Protein AF-A0A7V8NLE7-F1 (afdb_monomer)

Nearest PDB structures (foldseek):
  4ilo-assembly1_A  TM=3.549E-01  e=3.723E+00  Chlamydia trachomatis L2/434/Bu

Structure (mmCIF, N/CA/C/O backbone):
data_AF-A0A7V8NLE7-F1
#
_entry.id   AF-A0A7V8NLE7-F1
#
loop_
_atom_site.group_PDB
_atom_site.id
_atom_site.type_symbol
_atom_site.label_atom_id
_atom_site.label_alt_id
_atom_site.label_comp_id
_atom_site.label_asym_id
_atom_site.label_entity_id
_atom_site.label_seq_id
_atom_site.pdbx_PDB_ins_code
_atom_site.Cartn_x
_atom_site.Cartn_y
_atom_site.Cartn_z
_atom_site.occupancy
_atom_site.B_iso_or_equiv
_atom_site.auth_seq_id
_atom_site.auth_comp_id
_atom_site.auth_asym_id
_atom_site.auth_atom_id
_atom_site.pdbx_PDB_model_num
ATOM 1 N N . MET A 1 1 ? -72.347 -56.004 33.665 1.00 39.19 1 MET A N 1
ATOM 2 C CA . MET A 1 1 ? -72.890 -56.820 34.772 1.00 39.19 1 MET A CA 1
ATOM 3 C C . MET A 1 1 ? -72.342 -56.256 36.072 1.00 39.19 1 MET A C 1
ATOM 5 O O . MET A 1 1 ? -71.143 -56.048 36.095 1.00 39.19 1 MET A O 1
ATOM 9 N N . ARG A 1 2 ? -73.237 -55.997 37.047 1.00 36.88 2 ARG A N 1
ATOM 10 C CA . ARG A 1 2 ? -73.117 -56.188 38.519 1.00 36.88 2 ARG A CA 1
ATOM 11 C C . ARG A 1 2 ? -71.800 -55.757 39.186 1.00 36.88 2 ARG A C 1
ATOM 13 O O . ARG A 1 2 ? -70.746 -56.172 38.754 1.00 36.88 2 ARG A O 1
ATOM 20 N N . ASN A 1 3 ? -71.743 -55.093 40.330 1.00 31.80 3 ASN A N 1
ATOM 21 C CA . ASN A 1 3 ? -72.663 -54.569 41.347 1.00 31.80 3 ASN A CA 1
ATOM 22 C C . ASN A 1 3 ? -71.687 -53.856 42.320 1.00 31.80 3 ASN A C 1
ATOM 24 O O . ASN A 1 3 ? -70.587 -54.354 42.524 1.00 31.80 3 ASN A O 1
ATOM 28 N N . LYS A 1 4 ? -71.937 -52.623 42.767 1.00 36.84 4 LYS A N 1
ATOM 29 C CA . LYS A 1 4 ? -72.587 -52.309 44.055 1.00 36.84 4 LYS A CA 1
ATOM 30 C C . LYS A 1 4 ? -71.961 -52.990 45.277 1.00 36.84 4 LYS A C 1
ATOM 32 O O . LYS A 1 4 ? -72.188 -54.173 45.470 1.00 36.84 4 LYS A O 1
ATOM 37 N N . GLU A 1 5 ? -71.374 -52.161 46.134 1.00 38.88 5 GLU A N 1
ATOM 38 C CA . GLU A 1 5 ? -71.427 -52.159 47.607 1.00 38.88 5 GLU A CA 1
ATOM 39 C C . GLU A 1 5 ? -70.785 -50.826 48.038 1.00 38.88 5 GLU A C 1
ATOM 41 O O . GLU A 1 5 ? -69.767 -50.451 47.469 1.00 38.88 5 GLU A O 1
ATOM 46 N N . ALA A 1 6 ? -71.264 -49.995 48.957 1.00 39.31 6 ALA A N 1
ATOM 47 C CA . ALA A 1 6 ? -72.528 -49.743 49.647 1.00 39.31 6 ALA A CA 1
ATOM 48 C C . ALA A 1 6 ? -72.355 -48.284 50.184 1.00 39.31 6 ALA A C 1
ATOM 50 O O . ALA A 1 6 ? -71.239 -47.908 50.525 1.00 39.31 6 ALA A O 1
ATOM 51 N N . LYS A 1 7 ? -73.302 -47.340 50.017 1.00 35.34 7 LYS A N 1
ATOM 52 C CA . LYS A 1 7 ? -74.436 -47.051 50.934 1.00 35.34 7 LYS A CA 1
ATOM 53 C C . LYS A 1 7 ? -73.916 -46.663 52.346 1.00 35.34 7 LYS A C 1
ATOM 55 O O . LYS A 1 7 ? -73.145 -47.426 52.897 1.00 35.34 7 LYS A O 1
ATOM 60 N N . GLU A 1 8 ? -74.217 -45.529 52.992 1.00 34.84 8 GLU A N 1
ATOM 61 C CA . GLU A 1 8 ? -75.460 -44.754 53.235 1.00 34.84 8 GLU A CA 1
ATOM 62 C C . GLU A 1 8 ? -75.053 -43.298 53.641 1.00 34.84 8 GLU A C 1
ATOM 64 O O . GLU A 1 8 ? -73.990 -43.129 54.226 1.00 34.84 8 GLU A O 1
ATOM 69 N N . VAL A 1 9 ? -75.664 -42.184 53.185 1.00 32.75 9 VAL A N 1
ATOM 70 C CA . VAL A 1 9 ? -76.970 -41.559 53.568 1.00 32.75 9 VAL A CA 1
ATOM 71 C C . VAL A 1 9 ? -77.042 -41.346 55.097 1.00 32.75 9 VAL A C 1
ATOM 73 O O . VAL A 1 9 ? -76.891 -42.318 55.817 1.00 32.75 9 VAL A O 1
ATOM 76 N N . ASN A 1 10 ? -77.206 -40.167 55.715 1.00 30.61 10 ASN A N 1
ATOM 77 C CA . ASN A 1 10 ? -78.194 -39.074 55.590 1.00 30.61 10 ASN A CA 1
ATOM 78 C C . ASN A 1 10 ? -77.729 -37.917 56.534 1.00 30.61 10 ASN A C 1
ATOM 80 O O . ASN A 1 10 ? -77.108 -38.223 57.549 1.00 30.61 10 ASN A O 1
ATOM 84 N N . VAL A 1 11 ? -77.854 -36.616 56.213 1.00 32.75 11 VAL A N 1
ATOM 85 C CA . VAL A 1 11 ? -78.931 -35.663 56.639 1.00 32.75 11 VAL A CA 1
ATOM 86 C C . VAL A 1 11 ? -79.278 -35.799 58.140 1.00 32.75 11 VAL A C 1
ATOM 88 O O . VAL A 1 11 ? -79.658 -36.878 58.570 1.00 32.75 11 VAL A O 1
ATOM 91 N N . ASP A 1 12 ? -79.144 -34.798 59.017 1.00 33.22 12 ASP A N 1
ATOM 92 C CA . ASP A 1 12 ? -79.848 -33.512 59.000 1.00 33.22 12 ASP A CA 1
ATOM 93 C C . ASP A 1 12 ? -79.345 -32.578 60.133 1.00 33.22 12 ASP A C 1
ATOM 95 O O . ASP A 1 12 ? -78.920 -33.046 61.186 1.00 33.22 12 ASP A O 1
ATOM 99 N N . SER A 1 13 ? -79.511 -31.269 59.922 1.00 31.08 13 SER A N 1
ATOM 100 C CA . SER A 1 13 ? -79.903 -30.241 60.904 1.00 31.08 13 SER A CA 1
ATOM 101 C C . SER A 1 13 ? -79.108 -29.966 62.206 1.00 31.08 13 SER A C 1
ATOM 103 O O . SER A 1 13 ? -79.255 -30.636 63.222 1.00 31.08 13 SER A O 1
ATOM 105 N N . ASN A 1 14 ? -78.533 -28.751 62.218 1.00 30.25 14 ASN A N 1
ATOM 106 C CA . ASN A 1 14 ? -78.823 -27.680 63.192 1.00 30.25 14 ASN A CA 1
ATOM 107 C C . ASN A 1 14 ? -78.081 -27.666 64.550 1.00 30.25 14 ASN A C 1
ATOM 109 O O . ASN A 1 14 ? -78.457 -28.372 65.483 1.00 30.25 14 ASN A O 1
ATOM 113 N N . LYS A 1 15 ? -77.147 -26.713 64.712 1.00 32.31 15 LYS A N 1
ATOM 114 C CA . LYS A 1 15 ? -77.254 -25.667 65.751 1.00 32.31 15 LYS A CA 1
ATOM 115 C C . LYS A 1 15 ? -76.162 -24.604 65.632 1.00 32.31 15 LYS A C 1
ATOM 117 O O . LYS A 1 15 ? -74.978 -24.900 65.767 1.00 32.31 15 LYS A O 1
ATOM 122 N N . ASP A 1 16 ? -76.612 -23.365 65.473 1.00 41.19 16 ASP A N 1
ATOM 123 C CA . ASP A 1 16 ? -75.941 -22.150 65.922 1.00 41.19 16 ASP A CA 1
ATOM 124 C C . ASP A 1 16 ? -75.217 -22.336 67.263 1.00 41.19 16 ASP A C 1
ATOM 126 O O . ASP A 1 16 ? -75.845 -22.647 68.279 1.00 41.19 16 ASP A O 1
ATOM 130 N N . VAL A 1 17 ? -73.918 -22.032 67.278 1.00 34.28 17 VAL A N 1
ATOM 131 C CA . VAL A 1 17 ? -73.283 -21.359 68.415 1.00 34.28 17 VAL A CA 1
ATOM 132 C C . VAL A 1 17 ? -72.392 -20.262 67.853 1.00 34.28 17 VAL A C 1
ATOM 134 O O . VAL A 1 17 ? -71.268 -20.485 67.407 1.00 34.28 17 VAL A O 1
ATOM 137 N N . ASN A 1 18 ? -72.956 -19.065 67.887 1.00 38.19 18 ASN A N 1
ATOM 138 C CA . ASN A 1 18 ? -72.277 -17.794 67.775 1.00 38.19 18 ASN A CA 1
ATOM 139 C C . ASN A 1 18 ? -71.085 -17.751 68.754 1.00 38.19 18 ASN A C 1
ATOM 141 O O . ASN A 1 18 ? -71.263 -17.927 69.962 1.00 38.19 18 ASN A O 1
ATOM 145 N N . LYS A 1 19 ? -69.875 -17.518 68.244 1.00 34.34 19 LYS A N 1
ATOM 146 C CA . LYS A 1 19 ? -68.755 -17.023 69.045 1.00 34.34 19 LYS A CA 1
ATOM 147 C C . LYS A 1 19 ? -68.056 -15.951 68.228 1.00 34.34 19 LYS A C 1
ATOM 149 O O . LYS A 1 19 ? -67.163 -16.237 67.436 1.00 34.34 19 LYS A O 1
ATOM 154 N N . GLU A 1 20 ? -68.543 -14.728 68.408 1.00 40.59 20 GLU A N 1
ATOM 155 C CA . GLU A 1 20 ? -67.806 -13.504 68.129 1.00 40.59 20 GLU A CA 1
ATOM 156 C C . GLU A 1 20 ? -66.367 -13.684 68.629 1.00 40.59 20 GLU A C 1
ATOM 158 O O . GLU A 1 20 ? -66.121 -13.879 69.821 1.00 40.59 20 GLU A O 1
ATOM 163 N N . VAL A 1 21 ? -65.421 -13.674 67.693 1.00 36.16 21 VAL A N 1
ATOM 164 C CA . VAL A 1 21 ? -64.024 -13.366 67.981 1.00 36.16 21 VAL A CA 1
ATOM 165 C C . VAL A 1 21 ? -63.777 -12.016 67.334 1.00 36.16 21 VAL A C 1
ATOM 167 O O . VAL A 1 21 ? -63.226 -11.900 66.244 1.00 36.16 21 VAL A O 1
ATOM 170 N N . ASP A 1 22 ? -64.293 -10.997 68.013 1.00 42.03 22 ASP A N 1
ATOM 171 C CA . ASP A 1 22 ? -63.617 -9.716 68.074 1.00 42.03 22 ASP A CA 1
ATOM 172 C C . ASP A 1 22 ? -62.326 -9.942 68.871 1.00 42.03 22 ASP A C 1
ATOM 174 O O . ASP A 1 22 ? -62.356 -10.274 70.057 1.00 42.03 22 ASP A O 1
ATOM 178 N N . SER A 1 23 ? -61.186 -9.859 68.194 1.00 32.34 23 SER A N 1
ATOM 179 C CA . SER A 1 23 ? -59.902 -9.667 68.859 1.00 32.34 23 SER A CA 1
ATOM 180 C C . SER A 1 23 ? -58.912 -9.053 67.881 1.00 32.34 23 SER A C 1
ATOM 182 O O . SER A 1 23 ? -58.168 -9.753 67.195 1.00 32.34 23 SER A O 1
ATOM 184 N N . SER A 1 24 ? -58.942 -7.722 67.879 1.00 34.00 24 SER A N 1
ATOM 185 C CA . SER A 1 24 ? -57.796 -6.824 67.753 1.00 34.00 24 SER A CA 1
ATOM 186 C C . SER A 1 24 ? -56.914 -6.995 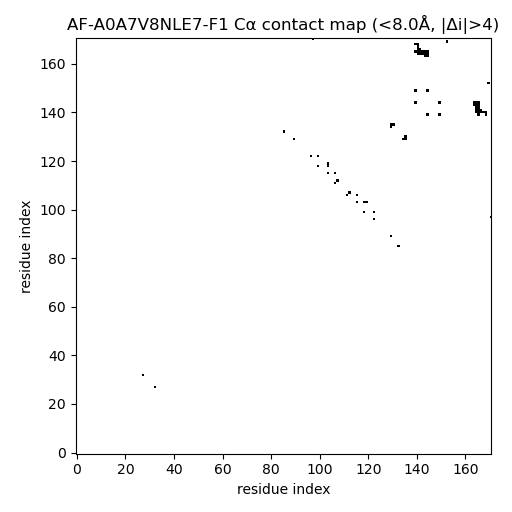66.519 1.00 34.00 24 SER A C 1
ATOM 188 O O . SER A 1 24 ? -56.072 -7.892 66.439 1.00 34.00 24 SER A O 1
ATOM 190 N N . GLU A 1 25 ? -57.005 -6.003 65.636 1.00 38.31 25 GLU A N 1
ATOM 191 C CA . GLU A 1 25 ? -55.846 -5.477 64.920 1.00 38.31 25 GLU A CA 1
ATOM 192 C C . GLU A 1 25 ? -54.646 -5.425 65.876 1.00 38.31 25 GLU A C 1
ATOM 194 O O . GLU A 1 25 ? -54.598 -4.637 66.821 1.00 38.31 25 GLU A O 1
ATOM 199 N N . PHE A 1 26 ? -53.694 -6.334 65.665 1.00 36.41 26 PHE A N 1
ATOM 200 C CA . PHE A 1 26 ? -52.404 -6.301 66.332 1.00 36.41 26 PHE A CA 1
ATOM 201 C C . PHE A 1 26 ? -51.655 -5.105 65.743 1.00 36.41 26 PHE A C 1
ATOM 203 O O . PHE A 1 26 ? -50.993 -5.215 64.711 1.00 36.41 26 PHE A O 1
ATOM 210 N N . GLU A 1 27 ? -51.801 -3.931 66.359 1.00 49.03 27 GLU A N 1
ATOM 211 C CA . GLU A 1 27 ? -50.886 -2.834 66.081 1.00 49.03 27 GLU A CA 1
ATOM 212 C C . GLU A 1 27 ? -49.474 -3.298 66.469 1.00 49.03 27 GLU A C 1
ATOM 214 O O . GLU A 1 27 ? -49.248 -3.684 67.622 1.00 49.03 27 GLU A O 1
ATOM 219 N N . PRO A 1 28 ? -48.506 -3.300 65.536 1.00 49.50 28 PRO A N 1
ATOM 220 C CA . PRO A 1 28 ? -47.160 -3.709 65.879 1.00 49.50 28 PRO A CA 1
ATOM 221 C C . PRO A 1 28 ? -46.590 -2.731 66.910 1.00 49.50 28 PRO A C 1
ATOM 223 O O . PRO A 1 28 ? -46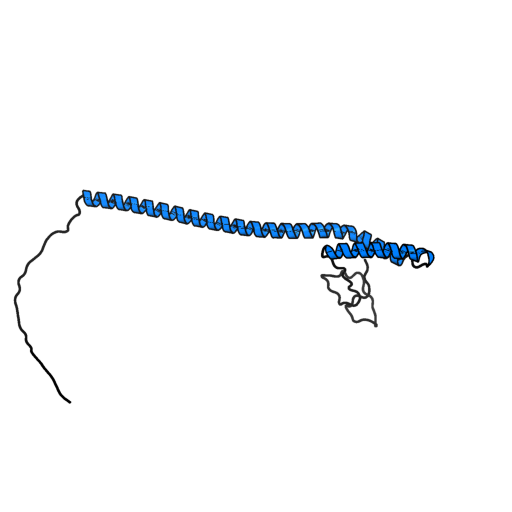.709 -1.512 66.743 1.00 49.50 28 PRO A O 1
ATOM 226 N N . SER A 1 29 ? -45.961 -3.277 67.958 1.00 61.75 29 SER A N 1
ATOM 227 C CA . SER A 1 29 ? -45.216 -2.505 68.961 1.00 61.75 29 SER A CA 1
ATOM 228 C C . SER A 1 29 ? -44.246 -1.536 68.275 1.00 61.75 29 SER A C 1
ATOM 230 O O . SER A 1 29 ? -43.655 -1.863 67.242 1.00 61.75 29 SER A O 1
ATOM 232 N N . ALA A 1 30 ? -44.058 -0.350 68.857 1.00 65.38 30 ALA A N 1
ATOM 233 C CA . ALA A 1 30 ? -43.158 0.681 68.341 1.00 65.38 30 ALA A CA 1
ATOM 234 C C . ALA A 1 30 ? -41.725 0.163 68.090 1.00 65.38 30 ALA A C 1
ATOM 236 O O . ALA A 1 30 ? -41.068 0.620 67.158 1.00 65.38 30 ALA A O 1
ATOM 237 N N . GLU A 1 31 ? -41.269 -0.837 68.851 1.00 59.84 31 GLU A N 1
ATOM 238 C CA . GLU A 1 31 ? -39.978 -1.510 68.647 1.00 59.84 31 GLU A CA 1
ATOM 239 C C . GLU A 1 31 ? -39.961 -2.447 67.429 1.00 59.84 31 GLU A C 1
ATOM 241 O O . GLU A 1 31 ? -38.959 -2.498 66.722 1.00 59.84 31 GLU A O 1
ATOM 246 N N . ALA A 1 32 ? -41.070 -3.122 67.108 1.00 64.00 32 ALA A N 1
ATOM 247 C CA . ALA A 1 32 ? -41.174 -3.947 65.900 1.00 64.00 32 ALA A CA 1
ATOM 248 C C . ALA A 1 32 ? -41.195 -3.079 64.627 1.00 64.00 32 ALA A C 1
ATOM 250 O O . ALA A 1 32 ? -40.490 -3.380 63.666 1.00 64.00 32 ALA A O 1
ATOM 251 N N . LYS A 1 33 ? -41.907 -1.940 64.658 1.00 67.88 33 LYS A N 1
ATOM 252 C CA . LYS A 1 33 ? -41.900 -0.952 63.560 1.00 67.88 33 LYS A CA 1
ATOM 253 C C . LYS A 1 33 ? -40.525 -0.299 63.365 1.00 67.88 33 LYS A C 1
ATOM 255 O O . LYS A 1 33 ? -40.159 0.023 62.237 1.00 67.88 33 LYS A O 1
ATOM 260 N N . ALA A 1 34 ? -39.762 -0.092 64.441 1.00 67.50 34 ALA A N 1
ATOM 261 C CA . ALA A 1 34 ? -38.416 0.478 64.370 1.00 67.50 34 ALA A CA 1
ATOM 262 C C . ALA A 1 34 ? -37.403 -0.491 63.733 1.00 67.50 34 ALA A C 1
ATOM 264 O O . ALA A 1 34 ? -36.627 -0.074 62.875 1.00 67.50 34 ALA A O 1
ATOM 265 N N . ILE A 1 35 ? -37.460 -1.780 64.087 1.00 71.94 35 ILE A N 1
ATOM 266 C CA . ILE A 1 35 ? -36.595 -2.826 63.515 1.00 71.94 35 ILE A CA 1
ATOM 267 C C . ILE A 1 35 ? -36.922 -3.063 62.031 1.00 71.94 35 ILE A C 1
ATOM 269 O O . ILE A 1 35 ? -36.012 -3.167 61.209 1.00 71.94 35 ILE A O 1
ATOM 273 N N . GLU A 1 36 ? -38.204 -3.077 61.652 1.00 70.50 36 GLU A N 1
ATOM 274 C CA . GLU A 1 36 ? -38.617 -3.168 60.242 1.00 70.50 36 GLU A CA 1
ATOM 275 C C . GLU A 1 36 ? -38.159 -1.953 59.420 1.00 70.50 36 GLU A C 1
ATOM 277 O O . GLU A 1 36 ? -37.697 -2.109 58.290 1.00 70.50 36 GLU A O 1
ATOM 282 N N . ALA A 1 37 ? -38.224 -0.743 59.985 1.00 71.31 37 ALA A N 1
ATOM 283 C CA . ALA A 1 37 ? -37.759 0.471 59.315 1.00 71.31 37 ALA A CA 1
ATOM 284 C C . ALA A 1 37 ? -36.230 0.514 59.134 1.00 71.31 37 ALA A C 1
ATOM 286 O O . ALA A 1 37 ? -35.741 1.074 58.150 1.00 71.31 37 ALA A O 1
ATOM 287 N N . GLU A 1 38 ? -35.466 -0.061 60.064 1.00 72.12 38 GLU A N 1
ATOM 288 C CA . GLU A 1 38 ? -34.005 -0.155 59.979 1.00 72.12 38 GLU A CA 1
ATOM 289 C C . GLU A 1 38 ? -33.562 -1.253 58.997 1.00 72.12 38 GLU A C 1
ATOM 291 O O . GLU A 1 38 ? -32.680 -1.010 58.170 1.00 72.12 38 GLU A O 1
ATOM 296 N N . SER A 1 39 ? -34.256 -2.398 58.977 1.00 75.88 39 SER A N 1
ATOM 297 C CA . SER A 1 39 ? -34.085 -3.440 57.950 1.00 75.88 39 SER A CA 1
ATOM 298 C C . SER A 1 39 ? -34.386 -2.903 56.551 1.00 75.88 39 SER A C 1
ATOM 300 O O . SER A 1 39 ? -33.566 -3.050 55.649 1.00 75.88 39 SER A O 1
ATOM 302 N N . ALA A 1 40 ? -35.505 -2.192 56.374 1.00 78.50 40 ALA A N 1
ATOM 303 C CA . ALA A 1 40 ? -35.886 -1.617 55.085 1.00 78.50 40 ALA A CA 1
ATOM 304 C C . ALA A 1 40 ? -34.872 -0.577 54.569 1.00 78.50 40 ALA A C 1
ATOM 306 O O . ALA A 1 40 ? -34.669 -0.453 53.360 1.00 78.50 40 ALA A O 1
ATOM 307 N N . LYS A 1 41 ? -34.207 0.162 55.469 1.00 82.06 41 LYS A N 1
ATOM 308 C CA . LYS A 1 41 ? -33.097 1.057 55.103 1.00 82.06 41 LYS A CA 1
ATOM 309 C C . LYS A 1 41 ? -31.854 0.280 54.668 1.00 82.06 41 LYS A C 1
ATOM 311 O O . LYS A 1 41 ? -31.273 0.636 53.646 1.00 82.06 41 LYS A O 1
ATOM 316 N N . GLY A 1 42 ? -31.480 -0.776 55.392 1.00 83.50 42 GLY A N 1
ATOM 317 C CA . GLY A 1 42 ? -30.365 -1.651 55.014 1.00 83.50 42 GLY A CA 1
ATOM 318 C C . GLY A 1 42 ? -30.587 -2.333 53.660 1.00 83.50 42 GLY A C 1
ATOM 319 O O . GLY A 1 42 ? -29.690 -2.345 52.817 1.00 83.50 42 GLY A O 1
ATOM 320 N N . ASP A 1 43 ? -31.806 -2.810 53.405 1.00 86.06 43 ASP A N 1
ATOM 321 C CA . ASP A 1 43 ? -32.198 -3.409 52.127 1.00 86.06 43 ASP A CA 1
ATOM 322 C C . ASP A 1 43 ? -32.151 -2.387 50.980 1.00 86.06 43 ASP A C 1
ATOM 324 O O . ASP A 1 43 ? -31.674 -2.695 49.885 1.00 86.06 43 ASP A O 1
ATOM 328 N N . ALA A 1 44 ? -32.577 -1.143 51.230 1.00 86.19 44 ALA A N 1
ATOM 329 C CA . ALA A 1 44 ? -32.499 -0.061 50.250 1.00 86.19 44 ALA A CA 1
ATOM 330 C C . ALA A 1 44 ? -31.048 0.344 49.928 1.00 86.19 44 ALA A C 1
ATOM 332 O O . ALA A 1 44 ? -30.718 0.587 48.764 1.00 86.19 44 ALA A O 1
ATOM 333 N N . GLU A 1 45 ? -30.161 0.395 50.927 1.00 87.75 45 GLU A N 1
ATOM 334 C CA . GLU A 1 45 ? -28.732 0.660 50.718 1.00 87.75 45 GLU A CA 1
ATOM 335 C C . GLU A 1 45 ? -28.049 -0.479 49.955 1.00 87.75 45 GLU A C 1
ATOM 337 O O . GLU A 1 45 ? -27.301 -0.223 49.009 1.00 87.75 45 GLU A O 1
ATOM 342 N N . MET A 1 46 ? -28.362 -1.732 50.289 1.00 88.69 46 MET A N 1
ATOM 343 C CA . MET A 1 46 ? -27.884 -2.913 49.566 1.00 88.69 46 MET A CA 1
ATOM 344 C C . MET A 1 46 ? -28.372 -2.936 48.112 1.00 88.69 46 MET A C 1
ATOM 346 O O . MET A 1 46 ? -27.588 -3.208 47.198 1.00 88.69 46 MET A O 1
ATOM 350 N N . ALA A 1 47 ? -29.640 -2.598 47.863 1.00 90.75 47 ALA A N 1
ATOM 351 C CA . ALA A 1 47 ? -30.190 -2.476 46.513 1.00 90.75 47 ALA A CA 1
ATOM 352 C C . ALA A 1 47 ? -29.487 -1.369 45.707 1.00 90.75 47 ALA A C 1
ATOM 354 O O . ALA A 1 47 ? -29.186 -1.541 44.526 1.00 90.75 47 ALA A O 1
ATOM 355 N N . LYS A 1 48 ? -29.157 -0.243 46.349 1.00 92.62 48 LYS A N 1
ATOM 356 C CA . LYS A 1 48 ? -28.422 0.849 45.705 1.00 92.62 48 LYS A CA 1
ATOM 357 C C . LYS A 1 48 ? -26.977 0.458 45.380 1.00 92.62 48 LYS A C 1
ATOM 359 O O . LYS A 1 48 ? -26.541 0.644 44.249 1.00 92.62 48 LYS A O 1
ATOM 364 N N . LEU A 1 49 ? -26.256 -0.145 46.329 1.00 91.81 49 LEU A N 1
ATOM 365 C CA . LEU A 1 49 ? -24.882 -0.615 46.113 1.00 91.81 49 LEU A CA 1
ATOM 366 C C . LEU A 1 49 ? -24.800 -1.685 45.019 1.00 91.81 49 LEU A C 1
ATOM 368 O O . LEU A 1 49 ? -23.858 -1.692 44.227 1.00 91.81 49 LEU A O 1
ATOM 372 N N . THR A 1 50 ? -25.770 -2.600 44.965 1.00 93.00 50 THR A N 1
ATOM 373 C CA . THR A 1 50 ? -25.816 -3.638 43.924 1.00 93.00 50 THR A CA 1
ATOM 374 C C . THR A 1 50 ? -26.088 -3.042 42.545 1.00 93.00 50 THR A C 1
ATOM 376 O O . THR A 1 50 ? -25.389 -3.406 41.598 1.00 93.00 50 THR A O 1
ATOM 379 N N . ALA A 1 51 ? -26.999 -2.069 42.441 1.00 94.31 51 ALA A N 1
ATOM 380 C CA . ALA A 1 51 ? -27.238 -1.326 41.205 1.00 94.31 51 ALA A CA 1
ATOM 381 C C . ALA A 1 51 ? -25.996 -0.539 40.745 1.00 94.31 51 ALA A C 1
ATOM 383 O O . ALA A 1 51 ? -25.633 -0.598 39.569 1.00 94.31 51 ALA A O 1
ATOM 384 N N . ASP A 1 52 ? -25.297 0.136 41.662 1.00 93.19 52 ASP A N 1
ATOM 385 C CA . ASP A 1 52 ? -24.066 0.877 41.357 1.00 93.19 52 ASP A CA 1
ATOM 386 C C . ASP A 1 52 ? -22.944 -0.063 40.881 1.00 93.19 52 ASP A C 1
ATOM 388 O O . ASP A 1 52 ? -22.240 0.231 39.909 1.00 93.19 52 ASP A O 1
ATOM 392 N N . LEU A 1 53 ? -22.798 -1.234 41.514 1.00 94.25 53 LEU A N 1
ATOM 393 C CA . LEU A 1 53 ? -21.848 -2.264 41.084 1.00 94.25 53 LEU A CA 1
ATOM 394 C C . LEU A 1 53 ? -22.183 -2.819 39.701 1.00 94.25 53 LEU A C 1
ATOM 396 O O . LEU A 1 53 ? -21.276 -3.068 38.903 1.00 94.25 53 LEU A O 1
ATOM 400 N N . GLU A 1 54 ? -23.460 -3.044 39.409 1.00 94.62 54 GLU A N 1
ATOM 401 C CA . GLU A 1 54 ? -23.892 -3.546 38.110 1.00 94.62 54 GLU A CA 1
ATOM 402 C C . GLU A 1 54 ? -23.686 -2.499 37.009 1.00 94.62 54 GLU A C 1
ATOM 404 O O . GLU A 1 54 ? -23.116 -2.818 35.963 1.00 94.62 54 GLU A O 1
ATOM 409 N N . ALA A 1 55 ? -24.019 -1.233 37.274 1.00 94.56 55 ALA A N 1
ATOM 410 C CA . ALA A 1 55 ? -23.742 -0.117 36.373 1.00 94.56 55 ALA A CA 1
ATOM 411 C C . ALA A 1 55 ? -22.235 0.033 36.098 1.00 94.56 55 ALA A C 1
ATOM 413 O O . ALA A 1 55 ? -21.815 0.188 34.945 1.00 94.56 55 ALA A O 1
ATOM 414 N N . LEU A 1 56 ? -21.399 -0.080 37.136 1.00 94.94 56 LEU A N 1
ATOM 415 C CA . LEU A 1 56 ? -19.946 -0.022 36.993 1.00 94.94 56 LEU A CA 1
ATOM 416 C C . LEU A 1 56 ? -19.410 -1.209 36.183 1.00 94.94 56 LEU A C 1
ATOM 418 O O . LEU A 1 56 ? -18.590 -1.016 35.286 1.00 94.94 56 LEU A O 1
ATOM 422 N N . ARG A 1 57 ? -19.907 -2.427 36.436 1.00 95.25 57 ARG A N 1
ATOM 423 C CA . ARG A 1 57 ? -19.550 -3.622 35.655 1.00 95.25 57 ARG A CA 1
ATOM 424 C C . ARG A 1 57 ? -19.934 -3.476 34.188 1.00 95.25 57 ARG A C 1
ATOM 426 O O . ARG A 1 57 ? -19.115 -3.774 33.323 1.00 95.25 57 ARG A O 1
ATOM 433 N N . GLN A 1 58 ? -21.136 -2.986 33.894 1.00 95.44 58 GLN A N 1
ATOM 434 C CA . GLN A 1 58 ? -21.571 -2.732 32.519 1.00 95.44 58 GLN A CA 1
ATOM 435 C C . GLN A 1 58 ? -20.697 -1.678 31.828 1.00 95.44 58 GLN A C 1
ATOM 437 O O . GLN A 1 58 ? -20.327 -1.852 30.666 1.00 95.44 58 GLN A O 1
ATOM 442 N N . SER A 1 59 ? -20.325 -0.610 32.539 1.00 95.38 59 SER A N 1
ATOM 443 C CA . SER A 1 59 ? -19.407 0.415 32.031 1.00 95.38 59 SER A CA 1
ATOM 444 C C . SER A 1 59 ? -18.021 -0.162 31.722 1.00 95.38 59 SER A C 1
ATOM 446 O O . SER A 1 59 ? -17.482 0.054 30.635 1.00 95.38 59 SER A O 1
ATOM 448 N N . MET A 1 60 ? -17.474 -0.978 32.628 1.00 95.75 60 MET A N 1
ATOM 449 C CA . MET A 1 60 ? -16.190 -1.655 32.428 1.00 95.75 60 MET A CA 1
ATOM 450 C C . MET A 1 60 ? -16.224 -2.621 31.241 1.00 95.75 60 MET A C 1
ATOM 452 O O . MET A 1 60 ? -15.306 -2.604 30.425 1.00 95.75 60 MET A O 1
ATOM 456 N N . LEU A 1 61 ? -17.286 -3.423 31.105 1.00 95.50 61 LEU A N 1
ATOM 457 C CA . LEU A 1 61 ? -17.460 -4.341 29.975 1.00 95.50 61 LEU A CA 1
ATOM 458 C C . LEU A 1 61 ? -17.531 -3.591 28.642 1.00 95.50 61 LEU A C 1
ATOM 460 O O . LEU A 1 61 ? -16.894 -3.996 27.669 1.00 95.50 61 LEU A O 1
ATOM 464 N N . ARG A 1 62 ? -18.260 -2.471 28.602 1.00 96.00 62 ARG A N 1
ATOM 465 C CA . ARG A 1 62 ? -18.343 -1.617 27.412 1.00 96.00 62 ARG A CA 1
ATOM 466 C C . ARG A 1 62 ? -16.982 -1.022 27.057 1.00 96.00 62 ARG A C 1
ATOM 468 O O . ARG A 1 62 ? -16.539 -1.173 25.927 1.00 96.00 62 ARG A O 1
ATOM 475 N N . SER A 1 63 ? -16.282 -0.450 28.036 1.00 95.50 63 SER A N 1
ATOM 476 C CA . SER A 1 63 ? -14.934 0.105 27.848 1.00 95.50 63 SER A CA 1
ATOM 477 C C . SER A 1 63 ? -13.932 -0.953 27.367 1.00 95.50 63 SER A C 1
ATOM 479 O O . SER A 1 63 ? -13.129 -0.707 26.466 1.00 95.50 63 SER A O 1
ATOM 481 N N . GLN A 1 64 ? -14.015 -2.177 27.898 1.00 96.06 64 GLN A N 1
ATOM 482 C CA . GLN A 1 64 ? -13.184 -3.292 27.451 1.00 96.06 64 GLN A CA 1
ATOM 483 C C . GLN A 1 64 ? -13.478 -3.678 25.994 1.00 96.06 64 GLN A C 1
ATOM 485 O O . GLN A 1 64 ? -12.543 -3.922 25.225 1.00 96.06 64 GLN A O 1
ATOM 490 N N . ALA A 1 65 ? -14.754 -3.709 25.601 1.00 96.31 65 ALA A N 1
ATOM 491 C CA . ALA A 1 65 ? -15.158 -3.968 24.222 1.00 96.31 65 ALA A CA 1
ATOM 492 C C . ALA A 1 65 ? -14.681 -2.856 23.272 1.00 96.31 65 ALA A C 1
ATOM 494 O O . ALA A 1 65 ? -14.120 -3.150 22.214 1.00 96.31 65 ALA A O 1
ATOM 495 N N . ASP A 1 66 ? -14.816 -1.591 23.672 1.00 96.00 66 ASP A N 1
ATOM 496 C CA . ASP A 1 66 ? -14.332 -0.439 22.908 1.00 96.00 66 ASP A CA 1
ATOM 497 C C . ASP A 1 66 ? -12.811 -0.496 22.724 1.00 96.00 66 ASP A C 1
ATOM 499 O O . ASP A 1 66 ? -12.307 -0.274 21.621 1.00 96.00 66 ASP A O 1
ATOM 503 N N . PHE A 1 67 ? -12.069 -0.890 23.762 1.00 96.56 67 PHE A N 1
ATOM 504 C CA . PHE A 1 67 ? -10.621 -1.065 23.677 1.00 96.56 67 PHE A CA 1
ATOM 505 C C . PHE A 1 67 ? -10.215 -2.222 22.755 1.00 96.56 67 PHE A C 1
ATOM 507 O O . PHE A 1 67 ? -9.254 -2.098 21.991 1.00 96.56 67 PHE A O 1
ATOM 514 N N . ALA A 1 68 ? -10.946 -3.340 22.782 1.00 95.88 68 ALA A N 1
ATOM 515 C CA . ALA A 1 68 ? -10.712 -4.457 21.869 1.00 95.88 68 ALA A CA 1
ATOM 516 C C . ALA A 1 68 ? -10.967 -4.052 20.405 1.00 95.88 68 ALA A C 1
ATOM 518 O O . ALA A 1 68 ? -10.143 -4.335 19.531 1.00 95.88 68 ALA A O 1
ATOM 519 N N . ASN A 1 69 ? -12.058 -3.324 20.149 1.00 96.94 69 ASN A N 1
ATOM 520 C CA . ASN A 1 69 ? -12.378 -2.779 18.829 1.00 96.94 69 ASN A CA 1
ATOM 521 C C . ASN A 1 69 ? -11.321 -1.773 18.358 1.00 96.94 69 ASN A C 1
ATOM 523 O O . ASN A 1 69 ? -10.865 -1.844 17.215 1.00 96.94 69 ASN A O 1
ATOM 527 N N . TYR A 1 70 ? -10.887 -0.876 19.245 1.00 96.56 70 TYR A N 1
ATOM 528 C CA . TYR A 1 70 ? -9.828 0.087 18.967 1.00 96.56 70 TYR A CA 1
ATOM 529 C C . TYR A 1 70 ? -8.517 -0.608 18.592 1.00 96.56 70 TYR A C 1
ATOM 531 O O . TYR A 1 70 ? -7.931 -0.282 17.564 1.00 96.56 70 TYR A O 1
ATOM 539 N N . ARG A 1 71 ? -8.084 -1.613 19.364 1.00 96.56 71 ARG A N 1
ATOM 540 C CA . ARG A 1 71 ? -6.857 -2.368 19.071 1.00 96.56 71 ARG A CA 1
ATOM 541 C C . ARG A 1 71 ? -6.912 -3.015 17.689 1.00 96.56 71 ARG A C 1
ATOM 543 O O . ARG A 1 71 ? -5.987 -2.838 16.902 1.00 96.56 71 ARG A O 1
ATOM 550 N N . LYS A 1 72 ? -8.025 -3.683 17.366 1.00 96.25 72 LYS A N 1
ATOM 551 C CA . LYS A 1 72 ? -8.237 -4.302 16.050 1.00 96.25 72 LYS A CA 1
ATOM 552 C C . LYS A 1 72 ? -8.195 -3.269 14.919 1.00 96.25 72 LYS A C 1
ATOM 554 O O . LYS A 1 72 ? -7.640 -3.542 13.856 1.00 96.25 72 LYS A O 1
ATOM 559 N N . ARG A 1 73 ? -8.768 -2.082 15.140 1.00 96.25 73 ARG A N 1
ATOM 560 C CA . ARG A 1 73 ? -8.719 -0.980 14.171 1.00 96.25 73 ARG A CA 1
ATOM 561 C C . ARG A 1 73 ? -7.289 -0.490 13.955 1.00 96.25 73 ARG A C 1
ATOM 563 O O . ARG A 1 73 ? -6.865 -0.397 12.812 1.00 96.25 73 ARG A O 1
ATOM 570 N N . ILE A 1 74 ? -6.542 -0.248 15.029 1.00 96.81 74 ILE A N 1
ATOM 571 C CA . ILE A 1 74 ? -5.157 0.235 14.956 1.00 96.81 74 ILE A CA 1
ATOM 572 C C . ILE A 1 74 ? -4.235 -0.781 14.277 1.00 96.81 74 ILE A C 1
ATOM 574 O O . ILE A 1 74 ? -3.376 -0.400 13.488 1.00 96.81 74 ILE A O 1
ATOM 578 N N . GLU A 1 75 ? -4.411 -2.078 14.531 1.00 95.06 75 GLU A N 1
ATOM 579 C CA . GLU A 1 75 ? -3.649 -3.122 13.834 1.00 95.06 75 GLU A CA 1
ATOM 580 C C . GLU A 1 75 ? -3.911 -3.108 12.323 1.00 95.06 75 GLU A C 1
ATOM 582 O O . GLU A 1 75 ? -2.974 -3.219 11.527 1.00 95.06 75 GLU A O 1
ATOM 587 N N . LYS A 1 76 ? -5.174 -2.917 11.921 1.00 95.38 76 LYS A N 1
ATOM 588 C CA . LYS A 1 76 ? -5.550 -2.782 10.512 1.00 95.38 76 LYS A CA 1
ATOM 589 C C . LYS A 1 76 ? -4.953 -1.517 9.889 1.00 95.38 76 LYS A C 1
ATOM 591 O O . LYS A 1 76 ? -4.308 -1.622 8.850 1.00 95.38 76 LYS A O 1
ATOM 596 N N . GLU A 1 77 ? -5.111 -0.365 10.536 1.00 95.38 77 GLU A N 1
ATOM 597 C CA . GLU A 1 77 ? -4.554 0.915 10.074 1.00 95.38 77 GLU A CA 1
ATOM 598 C C . GLU A 1 77 ? -3.033 0.829 9.919 1.00 95.38 77 GLU A C 1
ATOM 600 O O . GLU A 1 77 ? -2.501 1.169 8.869 1.00 95.38 77 GLU A O 1
ATOM 605 N N . ARG A 1 78 ? -2.326 0.242 10.891 1.00 94.94 78 ARG A N 1
ATOM 606 C CA . ARG A 1 78 ? -0.873 0.041 10.811 1.00 94.94 78 ARG A CA 1
ATOM 607 C C . ARG A 1 78 ? -0.462 -0.835 9.624 1.00 94.94 78 ARG A C 1
ATOM 609 O O . ARG A 1 78 ? 0.568 -0.578 8.999 1.00 94.94 78 ARG A O 1
ATOM 616 N N . SER A 1 79 ? -1.233 -1.879 9.315 1.00 91.88 79 SER A N 1
ATOM 617 C CA . SER A 1 79 ? -0.982 -2.720 8.138 1.00 91.88 79 SER A CA 1
ATOM 618 C C . SER A 1 79 ? -1.205 -1.945 6.837 1.00 91.88 79 SER A C 1
ATOM 620 O O . SER A 1 79 ? -0.388 -2.034 5.920 1.00 91.88 79 SER A O 1
ATOM 622 N N . GLU A 1 80 ? -2.280 -1.164 6.760 1.00 93.50 80 GLU A N 1
ATOM 623 C CA . GLU A 1 80 ? -2.598 -0.327 5.601 1.00 93.50 80 GLU A CA 1
ATOM 624 C C . GLU A 1 80 ? -1.562 0.781 5.389 1.00 93.50 80 GLU A C 1
ATOM 626 O O . GLU A 1 80 ? -1.123 0.997 4.260 1.00 93.50 80 GLU A O 1
ATOM 631 N N . ASP A 1 81 ? -1.104 1.421 6.462 1.00 94.25 81 ASP A N 1
ATOM 632 C CA . ASP A 1 81 ? -0.049 2.431 6.426 1.00 94.25 81 ASP A CA 1
ATOM 633 C C . ASP A 1 81 ? 1.275 1.840 5.950 1.00 94.25 81 ASP A C 1
ATOM 635 O O . ASP A 1 81 ? 1.944 2.433 5.104 1.00 94.25 81 ASP A O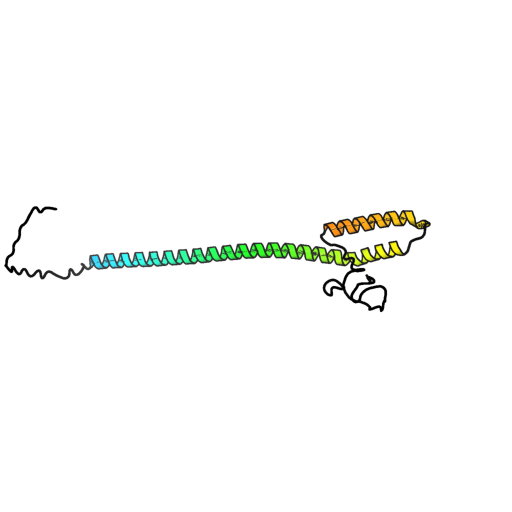 1
ATOM 639 N N . SER A 1 82 ? 1.630 0.639 6.421 1.00 90.94 82 SER A N 1
ATOM 640 C CA . SER A 1 82 ? 2.816 -0.067 5.932 1.00 90.94 82 SER A CA 1
ATOM 641 C C . SER A 1 82 ? 2.718 -0.348 4.433 1.00 90.94 82 SER A C 1
ATOM 643 O O . SER A 1 82 ? 3.678 -0.097 3.710 1.00 90.94 82 SER A O 1
ATOM 645 N N . LYS A 1 83 ? 1.563 -0.823 3.945 1.00 90.06 83 LYS A N 1
ATOM 646 C CA . LYS A 1 83 ? 1.343 -1.063 2.508 1.00 90.06 83 LYS A CA 1
ATOM 647 C C . LYS A 1 83 ? 1.438 0.228 1.701 1.00 90.06 83 LYS A C 1
ATOM 649 O O . LYS A 1 83 ? 2.067 0.248 0.649 1.00 90.06 83 LYS A O 1
ATOM 654 N N . ARG A 1 84 ? 0.856 1.318 2.205 1.00 91.62 84 ARG A N 1
ATOM 655 C CA . ARG A 1 84 ? 0.892 2.633 1.554 1.00 91.62 84 ARG A CA 1
ATOM 656 C C . ARG A 1 84 ? 2.304 3.211 1.514 1.00 91.62 84 ARG A C 1
ATOM 658 O O . ARG A 1 84 ? 2.686 3.812 0.515 1.00 91.62 84 ARG A O 1
ATOM 665 N N . ALA A 1 85 ? 3.085 3.022 2.574 1.00 91.50 85 ALA A N 1
ATOM 666 C CA . ALA A 1 85 ? 4.487 3.417 2.604 1.00 91.50 85 ALA A CA 1
ATOM 667 C C . ALA A 1 85 ? 5.306 2.636 1.566 1.00 91.50 85 ALA A C 1
ATOM 669 O O . ALA A 1 85 ? 6.050 3.245 0.803 1.00 91.50 85 ALA A O 1
ATOM 670 N N . THR A 1 86 ? 5.118 1.315 1.480 1.00 90.06 86 THR A N 1
ATOM 671 C CA . THR A 1 86 ? 5.751 0.484 0.445 1.00 90.06 86 THR A CA 1
ATOM 672 C C . THR A 1 86 ? 5.344 0.928 -0.961 1.00 90.06 86 THR A C 1
ATOM 674 O O . THR A 1 86 ? 6.217 1.085 -1.810 1.00 90.06 86 THR A O 1
ATOM 677 N N . ALA A 1 87 ? 4.057 1.207 -1.195 1.00 89.62 87 ALA A N 1
ATOM 678 C CA . ALA A 1 87 ? 3.565 1.693 -2.483 1.00 89.62 87 ALA A CA 1
ATOM 679 C C . ALA A 1 87 ? 4.260 2.994 -2.913 1.00 89.62 87 ALA A C 1
ATOM 681 O O . ALA A 1 87 ? 4.790 3.053 -4.014 1.00 89.62 87 ALA A O 1
ATOM 682 N N . ARG A 1 88 ? 4.377 3.986 -2.017 1.00 91.19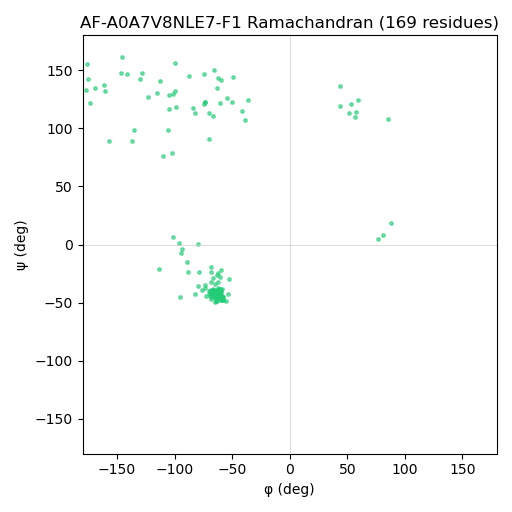 88 ARG A N 1
ATOM 683 C CA . ARG A 1 88 ? 5.080 5.254 -2.304 1.00 91.19 88 ARG A CA 1
ATOM 684 C C . ARG A 1 88 ? 6.544 5.061 -2.694 1.00 91.19 88 ARG A C 1
ATOM 686 O O . ARG A 1 88 ? 7.061 5.784 -3.538 1.00 91.19 88 ARG A O 1
ATOM 693 N N . VAL A 1 89 ? 7.233 4.113 -2.057 1.00 90.38 89 VAL A N 1
ATOM 694 C CA . VAL A 1 89 ? 8.627 3.803 -2.407 1.00 90.38 89 VAL A CA 1
ATOM 695 C C . VAL A 1 89 ? 8.693 3.184 -3.800 1.00 90.38 89 VAL A C 1
ATOM 697 O O . VAL A 1 89 ? 9.529 3.591 -4.599 1.00 90.38 89 VAL A O 1
ATOM 700 N N . ILE A 1 90 ? 7.802 2.237 -4.102 1.00 89.12 90 ILE A N 1
ATOM 701 C CA . ILE A 1 90 ? 7.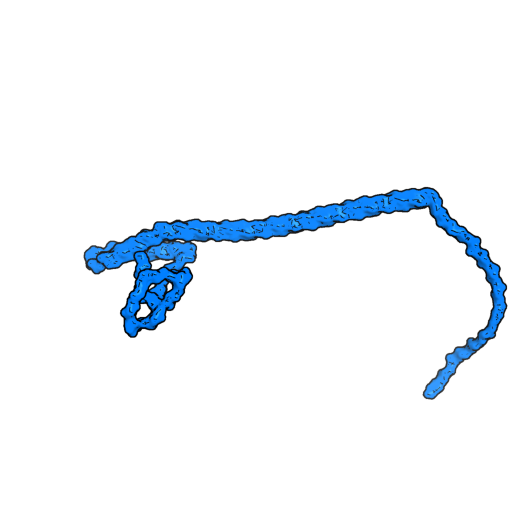750 1.577 -5.410 1.00 89.12 90 ILE A CA 1
ATOM 702 C C . ILE A 1 90 ? 7.378 2.573 -6.512 1.00 89.12 90 ILE A C 1
ATOM 704 O O . ILE A 1 90 ? 8.015 2.551 -7.557 1.00 89.12 90 ILE A O 1
ATOM 708 N N . GLU A 1 91 ? 6.440 3.493 -6.268 1.00 89.50 91 GLU A N 1
ATOM 709 C CA . GLU A 1 91 ? 6.102 4.591 -7.189 1.00 89.50 91 GLU A CA 1
ATOM 710 C C . GLU A 1 91 ? 7.341 5.410 -7.576 1.00 89.50 91 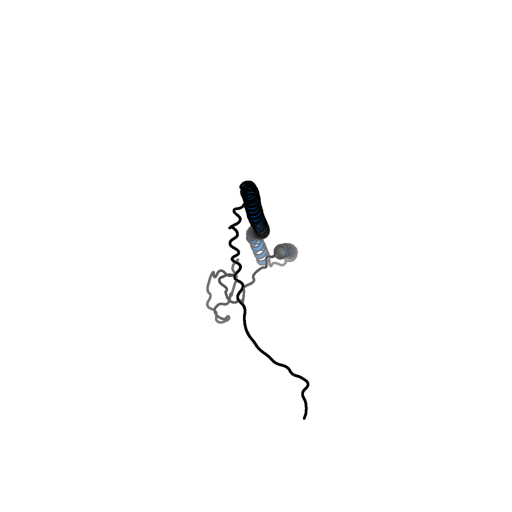GLU A C 1
ATOM 712 O O . GLU A 1 91 ? 7.551 5.700 -8.751 1.00 89.50 91 GLU A O 1
ATOM 717 N N . GLY A 1 92 ? 8.220 5.712 -6.615 1.00 89.25 92 GLY A N 1
ATOM 718 C CA . GLY A 1 92 ? 9.490 6.393 -6.884 1.00 89.25 92 GLY A CA 1
ATOM 719 C C . GLY A 1 92 ? 10.508 5.560 -7.676 1.00 89.25 92 GLY A C 1
ATOM 720 O O . GLY A 1 92 ? 11.433 6.125 -8.256 1.00 89.25 92 GLY A O 1
ATOM 721 N N . LEU A 1 93 ? 10.354 4.233 -7.719 1.00 88.56 93 LEU A N 1
ATOM 722 C CA . LEU A 1 93 ? 11.203 3.326 -8.499 1.00 88.56 93 LEU A CA 1
ATOM 723 C C . LEU A 1 93 ? 10.688 3.101 -9.929 1.00 88.56 93 LEU A C 1
ATOM 725 O O . LEU A 1 93 ? 11.459 2.619 -10.758 1.00 88.56 93 LEU A O 1
ATOM 729 N N . ILE A 1 94 ? 9.435 3.459 -10.238 1.00 87.62 94 ILE A N 1
ATOM 730 C CA . ILE A 1 94 ? 8.851 3.294 -11.582 1.00 87.62 94 ILE A CA 1
ATOM 731 C C . ILE A 1 94 ? 9.702 3.984 -12.664 1.00 87.62 94 ILE A C 1
ATOM 733 O O . ILE A 1 94 ? 10.114 3.290 -13.589 1.00 87.62 94 ILE A O 1
ATOM 737 N N . PRO A 1 95 ? 10.126 5.259 -12.523 1.00 89.00 95 PRO A N 1
ATOM 738 C CA . PRO A 1 95 ? 10.941 5.911 -13.553 1.00 89.00 95 PRO A CA 1
ATOM 739 C C . PRO A 1 95 ? 12.286 5.215 -13.806 1.00 89.00 95 PRO A C 1
ATOM 741 O O . PRO A 1 95 ? 12.851 5.293 -14.895 1.00 89.00 95 PRO A O 1
ATOM 744 N N . ILE A 1 96 ? 12.824 4.532 -12.790 1.00 88.31 96 ILE A N 1
ATOM 745 C CA . ILE A 1 96 ? 14.062 3.761 -12.917 1.00 88.31 96 ILE A CA 1
ATOM 746 C C . ILE A 1 96 ? 13.795 2.493 -13.734 1.00 88.31 96 ILE A C 1
ATOM 748 O O . ILE A 1 96 ? 14.583 2.181 -14.625 1.00 88.31 96 ILE A O 1
ATOM 752 N N . LEU A 1 97 ? 12.692 1.785 -13.462 1.00 87.31 97 LEU A N 1
ATOM 753 C CA . LEU A 1 97 ? 12.254 0.634 -14.260 1.00 87.31 97 LEU A CA 1
ATOM 754 C C . LEU A 1 97 ? 12.037 1.017 -15.725 1.00 87.31 97 LEU A C 1
ATOM 756 O O . LEU A 1 97 ? 12.536 0.319 -16.605 1.00 87.31 97 LEU A O 1
ATOM 760 N N . ASP A 1 98 ? 11.379 2.146 -15.979 1.00 85.69 98 ASP A N 1
ATOM 761 C CA . ASP A 1 98 ? 11.150 2.643 -17.337 1.00 85.69 98 ASP A CA 1
ATOM 762 C C . ASP A 1 98 ? 12.481 2.959 -18.037 1.00 85.69 98 ASP A C 1
ATOM 764 O O . ASP A 1 98 ? 12.690 2.608 -19.199 1.00 85.69 98 ASP A O 1
ATOM 768 N N . GLY A 1 99 ? 13.444 3.532 -17.304 1.00 86.44 99 GLY A N 1
ATOM 769 C CA . GLY A 1 99 ? 14.808 3.736 -17.791 1.00 86.44 99 GLY A CA 1
ATOM 770 C C . GLY A 1 99 ? 15.521 2.431 -18.167 1.00 86.44 99 GLY A C 1
ATOM 771 O O . GLY A 1 99 ? 16.204 2.379 -19.193 1.00 86.44 99 GLY A O 1
ATOM 772 N N . PHE A 1 100 ? 15.343 1.361 -17.382 1.00 85.81 100 PHE A N 1
ATOM 773 C CA . PHE A 1 100 ? 15.869 0.033 -17.719 1.00 85.81 100 PHE A CA 1
ATOM 774 C C . PHE A 1 100 ? 15.247 -0.515 -19.006 1.00 85.81 100 PHE A C 1
ATOM 776 O O . PHE A 1 100 ? 15.972 -1.026 -19.861 1.00 85.81 100 PHE A O 1
ATOM 783 N N . GLU A 1 101 ? 13.930 -0.395 -19.168 1.00 84.00 101 GLU A N 1
ATOM 784 C CA . GLU A 1 101 ? 13.229 -0.849 -20.373 1.00 84.00 101 GLU A CA 1
ATOM 785 C C . GLU A 1 101 ? 13.673 -0.068 -21.609 1.00 84.00 101 GLU A C 1
ATOM 787 O O . GLU A 1 101 ? 13.965 -0.664 -22.649 1.00 84.00 101 GLU A O 1
ATOM 792 N N . HIS A 1 102 ? 13.826 1.251 -21.474 1.00 84.81 102 HIS A N 1
ATOM 793 C CA . HIS A 1 102 ? 14.324 2.108 -22.541 1.00 84.81 102 HIS A CA 1
ATOM 794 C C . HIS A 1 102 ? 15.756 1.735 -22.954 1.00 84.81 102 HIS A C 1
ATOM 796 O O . HIS A 1 102 ? 16.042 1.575 -24.141 1.00 84.81 102 HIS A O 1
ATOM 802 N N . ALA A 1 103 ? 16.651 1.524 -21.985 1.00 83.69 103 ALA A N 1
ATOM 803 C CA . ALA A 1 103 ? 18.031 1.119 -22.252 1.00 83.69 103 ALA A CA 1
ATOM 804 C C . ALA A 1 103 ? 18.114 -0.264 -22.926 1.00 83.69 103 ALA A C 1
ATOM 806 O O . ALA A 1 103 ? 18.889 -0.453 -23.868 1.00 83.69 103 ALA A O 1
ATOM 807 N N . LEU A 1 104 ? 17.290 -1.223 -22.487 1.00 82.25 104 LEU A N 1
ATOM 808 C CA . LEU A 1 104 ? 17.199 -2.554 -23.098 1.00 82.25 104 LEU A CA 1
ATOM 809 C C . LEU A 1 104 ? 16.629 -2.511 -24.526 1.00 82.25 104 LEU A C 1
ATOM 811 O O . LEU A 1 104 ? 16.976 -3.373 -25.340 1.00 82.25 104 LEU A O 1
ATOM 815 N N . ALA A 1 105 ? 15.776 -1.530 -24.837 1.00 81.75 105 ALA A N 1
ATOM 816 C CA . ALA A 1 105 ? 15.214 -1.324 -26.170 1.00 81.75 105 ALA A CA 1
ATOM 817 C C . ALA A 1 105 ? 16.184 -0.617 -27.136 1.00 81.75 105 ALA A C 1
ATOM 819 O O . ALA A 1 105 ? 16.197 -0.951 -28.323 1.00 81.75 105 ALA A O 1
ATOM 820 N N . ALA A 1 106 ? 16.998 0.324 -26.643 1.00 78.75 106 ALA A N 1
ATOM 821 C CA . ALA A 1 106 ? 17.900 1.141 -27.458 1.00 78.75 106 ALA A CA 1
ATOM 822 C C . ALA A 1 106 ? 19.134 0.376 -27.979 1.00 78.75 106 ALA A C 1
ATOM 824 O O . ALA A 1 106 ? 19.545 0.578 -29.119 1.00 78.75 106 ALA A O 1
ATOM 825 N N . HIS A 1 107 ? 19.712 -0.532 -27.186 1.00 69.12 107 HIS A N 1
ATOM 826 C CA . HIS A 1 107 ? 20.978 -1.203 -27.517 1.00 69.12 107 HIS A CA 1
ATOM 827 C C . HIS A 1 107 ? 20.769 -2.633 -28.033 1.00 69.12 107 HIS A C 1
ATOM 829 O O . HIS A 1 107 ? 20.935 -3.617 -27.307 1.00 69.12 107 HIS A O 1
ATOM 835 N N . ARG A 1 108 ? 20.392 -2.753 -29.313 1.00 70.31 108 ARG A N 1
ATOM 836 C CA . ARG A 1 108 ? 20.187 -4.044 -30.005 1.00 70.31 108 ARG A CA 1
ATOM 837 C C . ARG A 1 108 ? 21.397 -4.526 -30.814 1.00 70.31 108 ARG A C 1
ATOM 839 O O . ARG A 1 108 ? 21.312 -5.567 -31.463 1.00 70.31 108 ARG A O 1
ATOM 846 N N . GLU A 1 109 ? 22.504 -3.791 -30.800 1.00 79.19 109 GLU A N 1
ATOM 847 C CA . GLU A 1 109 ? 23.708 -4.162 -31.547 1.00 79.19 109 GLU A CA 1
ATOM 848 C C . GLU A 1 109 ? 24.463 -5.321 -30.876 1.00 79.19 109 GLU A C 1
ATOM 850 O O . GLU A 1 109 ? 24.511 -5.440 -29.649 1.00 79.19 109 GLU A O 1
ATOM 855 N N . ALA A 1 110 ? 25.095 -6.172 -31.692 1.00 74.56 110 ALA A N 1
ATOM 856 C CA . ALA A 1 110 ? 25.800 -7.370 -31.228 1.00 74.56 110 ALA A CA 1
ATOM 857 C C . ALA A 1 110 ? 26.984 -7.063 -30.288 1.00 74.56 110 ALA A C 1
ATOM 859 O O . ALA A 1 110 ? 27.343 -7.893 -29.455 1.00 74.56 110 ALA A O 1
ATOM 860 N N . GLU A 1 111 ? 27.563 -5.865 -30.380 1.00 79.00 111 GLU A N 1
ATOM 861 C CA . GLU A 1 111 ? 28.679 -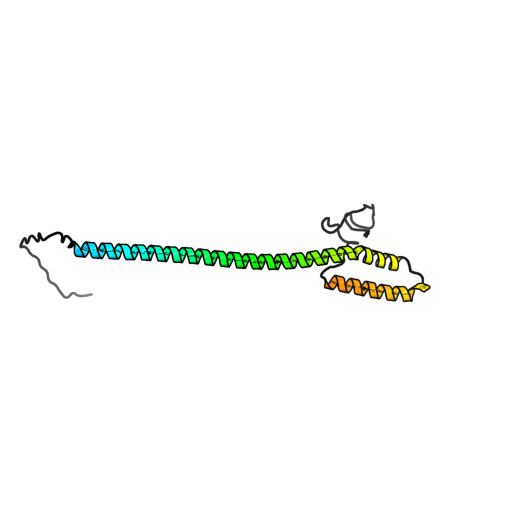5.421 -29.533 1.00 79.00 111 GLU A CA 1
ATOM 862 C C . GLU A 1 111 ? 28.271 -5.223 -28.062 1.00 79.00 111 GLU A C 1
ATOM 864 O O . GLU A 1 111 ? 29.100 -5.365 -27.162 1.00 79.00 111 GLU A O 1
ATOM 869 N N . TYR A 1 112 ? 26.982 -4.989 -27.794 1.00 77.62 112 TYR A N 1
ATOM 870 C CA . TYR A 1 112 ? 26.450 -4.771 -26.445 1.00 77.62 112 TYR A CA 1
ATOM 871 C C . TYR A 1 112 ? 25.756 -6.002 -25.851 1.00 77.62 112 TYR A C 1
ATOM 873 O O . TYR A 1 112 ? 25.204 -5.928 -24.755 1.00 77.62 112 TYR A O 1
ATOM 881 N N . GLU A 1 113 ? 25.798 -7.159 -26.516 1.00 82.12 113 GLU A N 1
ATOM 882 C CA . GLU A 1 113 ? 24.997 -8.338 -26.150 1.00 82.12 113 GLU A CA 1
ATOM 883 C C . GLU A 1 113 ? 25.329 -8.875 -24.741 1.00 82.12 113 GLU A C 1
ATOM 885 O O . GLU A 1 113 ? 24.427 -9.187 -23.958 1.00 82.12 113 GLU A O 1
ATOM 890 N N . ASN A 1 114 ? 26.613 -8.876 -24.361 1.00 82.50 114 ASN A N 1
ATOM 891 C CA . ASN A 1 114 ? 27.056 -9.260 -23.014 1.00 82.50 114 ASN A CA 1
ATOM 892 C C . ASN A 1 114 ? 26.617 -8.254 -21.935 1.00 82.50 114 ASN A C 1
ATOM 894 O O . ASN A 1 114 ? 26.196 -8.656 -20.849 1.00 82.50 114 ASN A O 1
ATOM 898 N N . TYR A 1 115 ? 26.669 -6.952 -22.235 1.00 81.06 115 TYR A N 1
ATOM 899 C CA . TYR A 1 115 ? 26.195 -5.904 -21.326 1.00 81.06 115 TYR A CA 1
ATOM 900 C C . TYR A 1 115 ? 24.676 -5.968 -21.149 1.00 81.06 115 TYR A C 1
ATOM 902 O O . TYR A 1 115 ? 24.182 -5.870 -20.025 1.00 81.06 115 TYR A O 1
ATOM 910 N N . ARG A 1 116 ? 23.943 -6.229 -22.237 1.00 83.38 116 ARG A N 1
ATOM 911 C CA . ARG A 1 116 ? 22.488 -6.396 -22.243 1.00 83.38 116 ARG A CA 1
ATOM 912 C C . ARG A 1 116 ? 22.055 -7.559 -21.357 1.00 83.38 116 ARG A C 1
ATOM 914 O O . ARG A 1 116 ? 21.156 -7.384 -20.546 1.00 83.38 116 ARG A O 1
ATOM 921 N N . LYS A 1 117 ? 22.738 -8.709 -21.437 1.00 84.94 117 LYS A N 1
ATOM 922 C CA . LYS A 1 117 ? 22.480 -9.871 -20.563 1.00 84.94 117 LYS A CA 1
ATOM 923 C C . LYS A 1 117 ? 22.677 -9.546 -19.079 1.00 84.94 117 LYS A C 1
ATOM 925 O O . LYS A 1 117 ? 21.873 -9.966 -18.250 1.00 84.94 117 LYS A O 1
ATOM 930 N N . GLY A 1 118 ? 23.720 -8.785 -18.738 1.00 85.38 118 GLY A N 1
ATOM 931 C CA . GLY A 1 118 ? 23.948 -8.323 -17.364 1.00 85.38 118 GLY A CA 1
ATOM 932 C C . GLY A 1 118 ? 22.850 -7.374 -16.872 1.00 85.38 118 GLY A C 1
ATOM 933 O O . GLY A 1 118 ? 22.324 -7.549 -15.774 1.00 85.38 118 GLY A O 1
ATOM 934 N N . PHE A 1 119 ? 22.456 -6.414 -17.709 1.00 86.25 119 PHE A N 1
ATOM 935 C CA . PHE A 1 119 ? 21.358 -5.485 -17.424 1.00 86.25 119 PHE A CA 1
ATOM 936 C C . PHE A 1 119 ? 20.007 -6.194 -17.278 1.00 86.25 119 PHE A C 1
ATOM 938 O O . PHE A 1 119 ? 19.259 -5.904 -16.348 1.00 86.25 119 PHE A O 1
ATOM 945 N N . GLU A 1 120 ? 19.714 -7.159 -18.148 1.00 88.06 120 GLU A N 1
ATOM 946 C CA . GLU A 1 120 ? 18.491 -7.962 -18.114 1.00 88.06 120 GLU A CA 1
ATOM 947 C C . GLU A 1 120 ? 18.397 -8.791 -16.825 1.00 88.06 120 GLU A C 1
ATOM 949 O O . GLU A 1 120 ? 17.325 -8.888 -16.225 1.00 88.06 120 GLU A O 1
ATOM 954 N N . LEU A 1 121 ? 19.525 -9.320 -16.335 1.00 89.88 121 LEU A N 1
ATOM 955 C CA . LEU A 1 121 ? 19.574 -10.022 -15.052 1.00 89.88 121 LEU A CA 1
ATOM 956 C C . LEU A 1 121 ? 19.231 -9.095 -13.877 1.00 89.88 121 LEU A C 1
ATOM 958 O O . LEU A 1 121 ? 18.443 -9.479 -13.013 1.00 89.88 121 LEU A O 1
ATOM 962 N N . ILE A 1 122 ? 19.795 -7.883 -13.850 1.00 88.94 122 ILE A N 1
ATOM 963 C CA . ILE A 1 122 ? 19.523 -6.889 -12.799 1.00 88.94 122 ILE A CA 1
ATOM 964 C C . ILE A 1 122 ? 18.058 -6.445 -12.854 1.00 88.94 122 ILE A C 1
ATOM 966 O O . ILE A 1 122 ? 17.388 -6.410 -11.823 1.00 88.94 122 ILE A O 1
ATOM 970 N N . TYR A 1 123 ? 17.542 -6.167 -14.052 1.00 89.69 123 TYR A N 1
ATOM 971 C CA . TYR A 1 123 ? 16.143 -5.802 -14.264 1.00 89.69 123 TYR A CA 1
ATOM 972 C C . TYR A 1 123 ? 15.193 -6.901 -13.767 1.00 89.69 123 TYR A C 1
ATOM 974 O O . TYR A 1 123 ? 14.255 -6.627 -13.018 1.00 89.69 123 TYR A O 1
ATOM 982 N N . LYS A 1 124 ? 15.485 -8.167 -14.086 1.00 90.19 124 LYS A N 1
ATOM 983 C CA . LYS A 1 124 ? 14.708 -9.308 -13.592 1.00 90.19 124 LYS A CA 1
ATOM 984 C C . LYS A 1 124 ? 14.763 -9.431 -12.069 1.00 90.19 124 LYS A C 1
ATOM 986 O O . LYS A 1 124 ? 13.729 -9.612 -11.438 1.00 90.19 124 LYS A O 1
ATOM 991 N N . GLN A 1 125 ? 15.942 -9.287 -11.463 1.00 90.56 125 GLN A N 1
ATOM 992 C CA . GLN A 1 125 ? 16.078 -9.300 -10.004 1.00 90.56 125 GLN A CA 1
ATOM 993 C C . GLN A 1 125 ? 15.287 -8.166 -9.343 1.00 90.56 125 GLN A C 1
ATOM 995 O O . GLN A 1 125 ? 14.691 -8.368 -8.285 1.00 90.56 125 GLN A O 1
ATOM 1000 N N . LEU A 1 126 ? 15.264 -6.978 -9.948 1.00 88.44 126 LEU A N 1
ATOM 1001 C CA . LEU A 1 126 ? 14.476 -5.852 -9.460 1.00 88.44 126 LEU A CA 1
ATOM 1002 C C . LEU A 1 126 ? 12.973 -6.160 -9.525 1.00 88.44 126 LEU A C 1
ATOM 1004 O O . LEU A 1 126 ? 12.285 -6.017 -8.513 1.00 88.44 126 LEU A O 1
ATOM 1008 N N . LEU A 1 127 ? 12.484 -6.662 -10.663 1.00 88.19 127 LEU A N 1
ATOM 1009 C CA . LEU A 1 127 ? 11.092 -7.096 -10.822 1.00 88.19 127 LEU A CA 1
ATOM 1010 C C . LEU A 1 127 ? 10.704 -8.192 -9.823 1.00 88.19 127 LEU A C 1
ATOM 1012 O O . LEU A 1 127 ? 9.650 -8.104 -9.194 1.00 88.19 127 LEU A O 1
ATOM 1016 N N . ASP A 1 128 ? 11.561 -9.194 -9.625 1.00 90.19 128 ASP A N 1
ATOM 1017 C CA . ASP A 1 128 ? 11.320 -10.277 -8.670 1.00 90.19 128 ASP A CA 1
ATOM 1018 C C . ASP A 1 128 ? 11.195 -9.735 -7.235 1.00 90.19 128 ASP A C 1
ATOM 1020 O O . ASP A 1 128 ? 10.364 -10.204 -6.454 1.00 90.19 128 ASP A O 1
ATOM 1024 N N . ASN A 1 129 ? 11.994 -8.728 -6.867 1.00 89.12 129 ASN A N 1
ATOM 1025 C CA . ASN A 1 129 ? 11.897 -8.083 -5.555 1.00 89.12 129 ASN A CA 1
ATOM 1026 C C . ASN A 1 129 ? 10.618 -7.250 -5.402 1.00 89.12 129 ASN A C 1
ATOM 1028 O O . ASN A 1 129 ? 9.987 -7.305 -4.349 1.00 89.12 129 ASN A O 1
ATOM 1032 N N . ILE A 1 130 ? 10.198 -6.529 -6.442 1.00 87.94 130 ILE A N 1
ATOM 1033 C CA . 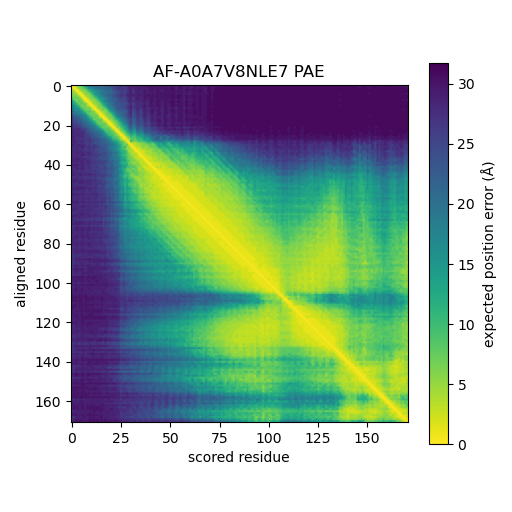ILE A 1 130 ? 8.941 -5.763 -6.440 1.00 87.94 130 ILE A CA 1
ATOM 1034 C C . ILE A 1 130 ? 7.730 -6.702 -6.351 1.00 87.94 130 ILE A C 1
ATOM 1036 O O . ILE A 1 130 ? 6.810 -6.460 -5.569 1.00 87.94 130 ILE A O 1
ATOM 1040 N N . THR A 1 131 ? 7.782 -7.837 -7.048 1.00 87.62 131 THR A N 1
ATOM 1041 C CA . THR A 1 131 ? 6.743 -8.875 -6.992 1.00 87.62 131 THR A CA 1
ATOM 1042 C C . THR A 1 131 ? 6.620 -9.470 -5.587 1.00 87.62 131 THR A C 1
ATOM 1044 O O . THR A 1 131 ? 5.515 -9.650 -5.079 1.00 87.62 131 THR A O 1
ATOM 1047 N N . LYS A 1 132 ? 7.743 -9.690 -4.887 1.00 88.12 132 LYS A N 1
ATOM 1048 C CA . LYS A 1 132 ? 7.737 -10.122 -3.473 1.00 88.12 132 LYS A CA 1
ATOM 1049 C C . LYS A 1 132 ? 7.113 -9.098 -2.522 1.00 88.12 132 LYS A C 1
ATOM 1051 O O . LYS A 1 132 ? 6.615 -9.489 -1.470 1.00 88.12 132 LYS A O 1
ATOM 1056 N N . LEU A 1 133 ? 7.133 -7.811 -2.871 1.00 84.81 133 LEU A N 1
ATOM 1057 C CA . LEU A 1 133 ? 6.461 -6.748 -2.115 1.00 84.81 133 LEU A CA 1
ATOM 1058 C C . LEU A 1 133 ? 4.947 -6.683 -2.399 1.00 84.81 133 LEU A C 1
ATOM 1060 O O . LEU A 1 133 ? 4.254 -5.862 -1.799 1.00 84.81 133 LEU A O 1
ATOM 1064 N N . GLY A 1 134 ? 4.424 -7.567 -3.257 1.00 83.44 134 GLY A N 1
ATOM 1065 C CA . GLY A 1 134 ? 3.000 -7.683 -3.575 1.00 83.44 134 GLY A CA 1
ATOM 1066 C C . GLY A 1 134 ? 2.537 -6.781 -4.717 1.00 83.44 134 GLY A C 1
ATOM 1067 O O . GLY A 1 134 ? 1.341 -6.522 -4.825 1.00 83.44 134 GLY A O 1
ATOM 1068 N N . VAL A 1 135 ? 3.463 -6.280 -5.539 1.00 85.12 135 VAL A N 1
ATOM 1069 C CA . VAL A 1 135 ? 3.151 -5.457 -6.713 1.00 85.12 135 VAL A CA 1
ATOM 1070 C C . VAL A 1 135 ? 3.331 -6.278 -7.980 1.00 85.12 135 VAL A C 1
ATOM 1072 O O . VAL A 1 135 ? 4.385 -6.864 -8.203 1.00 85.12 135 VAL A O 1
ATOM 1075 N N . GLU A 1 136 ? 2.312 -6.286 -8.832 1.00 82.06 136 GLU A N 1
ATOM 1076 C CA . GLU A 1 136 ? 2.330 -6.994 -10.110 1.00 82.06 136 GLU A CA 1
ATOM 1077 C C . GLU A 1 136 ? 2.301 -6.004 -11.274 1.00 82.06 136 GLU A C 1
ATOM 1079 O O . GLU A 1 136 ? 1.588 -4.998 -11.243 1.00 82.06 136 GLU A O 1
ATOM 1084 N N . ARG A 1 137 ? 3.064 -6.305 -12.331 1.00 81.25 137 ARG A N 1
ATOM 1085 C CA . ARG A 1 137 ? 3.020 -5.528 -13.570 1.00 81.25 137 ARG A CA 1
ATOM 1086 C C . ARG A 1 137 ? 1.730 -5.840 -14.323 1.00 81.25 137 ARG A C 1
ATOM 1088 O O . ARG A 1 137 ? 1.483 -6.981 -14.712 1.00 81.25 137 ARG A O 1
ATOM 1095 N N . ILE A 1 138 ? 0.947 -4.806 -14.600 1.00 81.31 138 ILE A N 1
ATOM 1096 C CA . ILE A 1 138 ? -0.221 -4.912 -15.470 1.00 81.31 138 ILE A CA 1
ATOM 1097 C C . ILE A 1 138 ? 0.258 -4.775 -16.917 1.00 81.31 138 ILE A C 1
ATOM 1099 O O . ILE A 1 138 ? 0.771 -3.733 -17.308 1.00 81.31 138 ILE A O 1
ATOM 1103 N N . ASN A 1 139 ? 0.067 -5.829 -17.714 1.00 79.19 139 ASN A N 1
ATOM 1104 C CA . ASN A 1 139 ? 0.240 -5.795 -19.168 1.00 79.19 139 ASN A CA 1
ATOM 1105 C C . ASN A 1 139 ? -1.147 -5.817 -19.828 1.00 79.19 139 ASN A C 1
ATOM 1107 O O . ASN A 1 139 ? -1.770 -6.886 -19.903 1.00 79.19 139 ASN A O 1
ATOM 1111 N N . PRO A 1 140 ? -1.667 -4.649 -20.242 1.00 78.81 140 PRO A N 1
ATOM 1112 C CA . PRO A 1 140 ? -3.021 -4.527 -20.755 1.00 78.81 140 PRO A CA 1
ATOM 1113 C C . PRO A 1 140 ? -3.128 -4.648 -22.280 1.00 78.81 140 PRO A C 1
ATOM 1115 O O . PRO A 1 140 ? -4.239 -4.675 -22.793 1.00 78.81 140 PRO A O 1
ATOM 1118 N N . ILE A 1 141 ? -2.010 -4.766 -23.007 1.00 82.06 141 ILE A N 1
ATOM 1119 C CA . ILE A 1 141 ? -2.006 -4.946 -24.468 1.00 82.06 141 ILE A CA 1
ATOM 1120 C C . ILE A 1 141 ? -2.876 -6.156 -24.849 1.00 82.06 141 ILE A C 1
ATOM 1122 O O . ILE A 1 141 ? -2.691 -7.256 -24.324 1.00 82.06 141 ILE A O 1
ATOM 1126 N N . GLY A 1 142 ? -3.842 -5.943 -25.742 1.00 79.81 142 GLY A N 1
ATOM 1127 C CA . GLY A 1 142 ? -4.803 -6.954 -26.189 1.00 79.81 142 GLY A CA 1
ATOM 1128 C C . GLY A 1 142 ? -5.937 -7.262 -25.203 1.00 79.81 142 GLY A C 1
ATOM 1129 O O . GLY A 1 142 ? -6.736 -8.157 -25.472 1.00 79.81 142 GLY A O 1
ATOM 1130 N N . LYS A 1 143 ? -6.038 -6.547 -24.074 1.00 84.62 143 LYS A N 1
ATOM 1131 C CA . LYS A 1 143 ? -7.153 -6.653 -23.117 1.00 84.62 143 LYS A CA 1
ATOM 1132 C C . LYS A 1 143 ? -8.171 -5.524 -23.323 1.00 84.62 143 LYS A C 1
ATOM 1134 O O . LYS A 1 143 ? -7.813 -4.469 -23.855 1.00 84.62 143 LYS A O 1
ATOM 1139 N N . PRO A 1 144 ? -9.436 -5.725 -22.906 1.00 86.94 144 PRO A N 1
ATOM 1140 C CA . PRO A 1 144 ? -10.426 -4.655 -22.902 1.00 86.94 144 PRO A CA 1
ATOM 1141 C C . PRO A 1 144 ? -10.006 -3.517 -21.967 1.00 86.94 144 PRO A C 1
ATOM 1143 O O . PRO A 1 144 ? -9.437 -3.741 -20.894 1.00 86.94 144 PRO A O 1
ATOM 1146 N N . PHE A 1 145 ? -10.311 -2.291 -22.377 1.00 85.44 145 PHE A N 1
ATOM 1147 C CA . PHE A 1 145 ? -10.014 -1.096 -21.604 1.00 85.44 145 PHE A CA 1
ATOM 1148 C C . PHE A 1 145 ? -10.889 -0.988 -20.342 1.00 85.44 145 PHE A C 1
ATOM 1150 O O . PHE A 1 145 ? -12.095 -0.768 -20.423 1.00 85.44 145 PHE A O 1
ATOM 1157 N N . ASP A 1 146 ? -10.266 -1.103 -19.168 1.00 86.06 146 ASP A N 1
ATOM 1158 C CA . ASP A 1 146 ? -10.854 -0.750 -17.864 1.00 86.06 146 ASP A CA 1
ATOM 1159 C C . ASP A 1 146 ? -10.411 0.653 -17.374 1.00 86.06 146 ASP A C 1
ATOM 1161 O O . ASP A 1 146 ? -9.218 0.840 -17.117 1.00 86.06 146 ASP A O 1
ATOM 1165 N N . PRO A 1 147 ? -11.333 1.620 -17.177 1.00 86.62 147 PRO A N 1
ATOM 1166 C CA . PRO A 1 147 ? -11.026 2.950 -16.637 1.00 86.62 147 PRO A CA 1
ATOM 1167 C C . PRO A 1 147 ? -10.405 2.972 -15.231 1.00 86.62 147 PRO A C 1
ATOM 1169 O O . PRO A 1 147 ? -9.795 3.972 -14.860 1.00 86.62 147 PRO A O 1
ATOM 1172 N N . HIS A 1 148 ? -10.572 1.918 -14.426 1.00 86.06 148 HIS A N 1
ATOM 1173 C CA . HIS A 1 148 ? -9.972 1.853 -13.086 1.00 86.06 148 HIS A CA 1
ATOM 1174 C C . HIS A 1 148 ? -8.489 1.480 -13.121 1.00 86.06 148 HIS A C 1
ATOM 1176 O O . HIS A 1 148 ? -7.767 1.763 -12.167 1.00 86.06 148 HIS A O 1
ATOM 1182 N N . LEU A 1 149 ? -8.049 0.816 -14.193 1.00 82.81 149 LEU A N 1
ATOM 1183 C CA . LEU A 1 149 ? -6.703 0.254 -14.319 1.00 82.81 149 LEU A CA 1
ATOM 1184 C C . LEU A 1 149 ? -5.876 0.937 -15.407 1.00 82.81 149 LEU A C 1
ATOM 1186 O O . LEU A 1 149 ? -4.651 0.843 -15.388 1.00 82.81 149 LEU A O 1
ATOM 1190 N N . HIS A 1 150 ? -6.524 1.597 -16.367 1.00 85.62 150 HIS A N 1
ATOM 1191 C CA . HIS A 1 150 ? -5.864 2.134 -17.546 1.00 85.62 150 HIS A CA 1
ATOM 1192 C C . HIS A 1 150 ? -6.233 3.593 -17.781 1.00 85.62 150 HIS A C 1
ATOM 1194 O O . HIS A 1 150 ? -7.385 4.006 -17.643 1.00 85.62 150 HIS A O 1
ATOM 1200 N N . GLN A 1 151 ? -5.245 4.359 -18.235 1.00 84.38 151 GLN A N 1
ATOM 1201 C CA . GLN A 1 151 ? -5.435 5.723 -18.701 1.00 84.38 151 GLN A CA 1
ATOM 1202 C C . GLN A 1 151 ? -5.357 5.744 -20.231 1.00 84.38 151 GLN A C 1
ATOM 1204 O O . GLN A 1 151 ? -4.326 5.408 -20.811 1.00 84.38 151 GLN A O 1
ATOM 1209 N N . ALA A 1 152 ? -6.453 6.112 -20.898 1.00 86.06 152 ALA A N 1
ATOM 1210 C CA . ALA A 1 152 ? -6.466 6.247 -22.353 1.00 86.06 152 ALA A CA 1
ATOM 1211 C C . ALA A 1 152 ? -5.731 7.532 -22.765 1.00 86.06 152 ALA A C 1
ATOM 1213 O O . ALA A 1 152 ? -6.133 8.620 -22.354 1.00 86.06 152 ALA A O 1
ATOM 1214 N N . MET A 1 153 ? -4.675 7.393 -23.569 1.00 86.19 153 MET A N 1
ATOM 1215 C CA . MET A 1 153 ? -3.890 8.519 -24.097 1.00 86.19 153 MET A CA 1
ATOM 1216 C C . MET A 1 153 ? -4.345 8.934 -25.495 1.00 86.19 153 MET A C 1
ATOM 1218 O O . MET A 1 153 ? -4.516 10.120 -25.758 1.00 86.19 153 MET A O 1
ATOM 1222 N N . ASP A 1 154 ? -4.564 7.957 -26.375 1.00 85.81 154 ASP A N 1
ATOM 1223 C CA . ASP A 1 154 ? -4.925 8.182 -27.772 1.00 85.81 154 ASP A CA 1
ATOM 1224 C C . ASP A 1 154 ? -5.883 7.087 -28.268 1.00 85.81 154 ASP A C 1
ATOM 1226 O O . ASP A 1 154 ? -6.003 6.022 -27.651 1.00 85.81 154 ASP A O 1
ATOM 1230 N N . ARG A 1 155 ? -6.588 7.356 -29.369 1.00 87.25 155 ARG A N 1
ATOM 1231 C CA . ARG A 1 155 ? -7.456 6.395 -30.057 1.00 87.25 155 ARG A CA 1
ATOM 1232 C C . ARG A 1 155 ? -7.002 6.258 -31.500 1.00 87.25 155 ARG A C 1
ATOM 1234 O O . ARG A 1 155 ? -6.928 7.240 -32.228 1.00 87.25 155 ARG A O 1
ATOM 1241 N N . THR A 1 156 ? -6.770 5.024 -31.925 1.00 86.00 156 THR A N 1
ATOM 1242 C CA . THR A 1 156 ? -6.361 4.719 -33.296 1.00 86.00 156 THR A CA 1
ATOM 1243 C C . THR A 1 156 ? -7.440 3.900 -33.983 1.00 86.00 156 THR A C 1
ATOM 1245 O O . THR A 1 156 ? -7.904 2.896 -33.443 1.00 86.00 156 THR A O 1
ATOM 1248 N N . GLU A 1 157 ? -7.832 4.321 -35.181 1.00 83.62 157 GLU A N 1
ATOM 1249 C CA . GLU A 1 157 ? -8.726 3.546 -36.037 1.00 83.62 157 GLU A CA 1
ATOM 1250 C C . GLU A 1 157 ? -7.955 2.357 -36.627 1.00 83.62 157 GLU A C 1
ATOM 1252 O O . GLU A 1 157 ? -6.925 2.530 -37.278 1.00 83.62 157 GLU A O 1
ATOM 1257 N N . THR A 1 158 ? -8.438 1.137 -36.390 1.00 81.12 158 THR A N 1
ATOM 1258 C CA . THR A 1 158 ? -7.854 -0.089 -36.946 1.00 81.12 158 THR A CA 1
ATOM 1259 C C . THR A 1 158 ? -8.949 -1.066 -37.351 1.00 81.12 158 THR A C 1
ATOM 1261 O O . THR A 1 158 ? -10.003 -1.139 -36.723 1.00 81.12 158 THR A O 1
ATOM 1264 N N . THR A 1 159 ? -8.696 -1.832 -38.409 1.00 80.12 159 THR A N 1
ATOM 1265 C CA . THR A 1 159 ? -9.551 -2.946 -38.841 1.00 80.12 159 THR A CA 1
ATOM 1266 C C . THR A 1 159 ? -9.094 -4.292 -38.277 1.00 80.12 159 THR A C 1
ATOM 1268 O O . THR A 1 159 ? -9.776 -5.294 -38.470 1.00 80.12 159 THR A O 1
ATOM 1271 N N . GLU A 1 160 ? -7.931 -4.339 -37.619 1.00 78.12 160 GLU A N 1
ATOM 1272 C CA . GLU A 1 160 ? -7.292 -5.581 -37.155 1.00 78.12 160 GLU A CA 1
ATOM 1273 C C . GLU A 1 160 ? -7.754 -6.014 -35.758 1.00 78.12 160 GLU A C 1
ATOM 1275 O O . GLU A 1 160 ? -7.693 -7.196 -35.415 1.00 78.12 160 GLU A O 1
ATOM 1280 N N . HIS A 1 161 ? -8.246 -5.074 -34.950 1.00 77.19 161 HIS A N 1
ATOM 1281 C CA . HIS A 1 161 ? -8.650 -5.313 -33.569 1.00 77.19 161 HIS A CA 1
ATOM 1282 C C . HIS A 1 161 ? -10.063 -4.791 -33.305 1.00 77.19 161 HIS A C 1
ATOM 1284 O O . HIS A 1 161 ? -10.502 -3.811 -33.902 1.00 77.19 161 HIS A O 1
ATOM 1290 N N . ALA A 1 162 ? -10.783 -5.468 -32.408 1.00 76.88 162 ALA A N 1
ATOM 1291 C CA . ALA A 1 162 ? -12.109 -5.045 -31.975 1.00 76.88 162 ALA A CA 1
ATOM 1292 C C . ALA A 1 162 ? -12.057 -3.716 -31.204 1.00 76.88 162 ALA A C 1
ATOM 1294 O O . ALA A 1 162 ? -11.075 -3.418 -30.519 1.00 76.88 162 ALA A O 1
ATOM 1295 N N . ASP A 1 163 ? -13.144 -2.949 -31.292 1.00 79.94 163 ASP A N 1
ATOM 1296 C CA . ASP A 1 163 ? -13.283 -1.680 -30.579 1.00 79.94 163 ASP A CA 1
ATOM 1297 C C . ASP A 1 163 ? -13.169 -1.875 -29.054 1.00 79.94 163 ASP A C 1
ATOM 1299 O O . ASP A 1 163 ? -13.638 -2.870 -28.494 1.00 79.94 163 ASP A O 1
ATOM 1303 N N . GLY A 1 164 ? -12.515 -0.927 -28.381 1.00 80.62 164 GLY A N 1
ATOM 1304 C CA . GLY A 1 164 ? -12.283 -0.958 -26.932 1.00 80.62 164 GLY A CA 1
ATOM 1305 C C . GLY A 1 164 ? -11.116 -1.833 -26.446 1.00 80.62 164 GLY A C 1
ATOM 1306 O O . GLY A 1 164 ? -10.969 -2.013 -25.233 1.00 80.62 164 GLY A O 1
ATOM 1307 N N . LEU A 1 165 ? -10.280 -2.368 -27.343 1.00 85.81 165 LEU A N 1
ATOM 1308 C CA . LEU A 1 165 ? -9.039 -3.071 -26.988 1.00 85.81 165 LEU A CA 1
ATOM 1309 C C . LEU A 1 165 ? -7.850 -2.115 -26.845 1.00 85.81 165 LEU A C 1
ATOM 1311 O O . LEU A 1 165 ? -7.707 -1.143 -27.584 1.00 85.81 165 LEU A O 1
ATOM 1315 N N . ILE A 1 166 ? -6.953 -2.429 -25.911 1.00 83.38 166 ILE A N 1
ATOM 1316 C CA . ILE A 1 166 ? -5.711 -1.677 -25.721 1.00 83.38 166 ILE A CA 1
ATOM 1317 C C . ILE A 1 166 ? -4.672 -2.167 -26.729 1.00 83.38 166 ILE A C 1
ATOM 1319 O O . ILE A 1 166 ? -4.210 -3.305 -26.659 1.00 83.38 166 ILE A O 1
ATOM 1323 N N . LEU A 1 167 ? -4.309 -1.294 -27.667 1.00 83.06 167 LEU A N 1
ATOM 1324 C CA . LEU A 1 167 ? -3.379 -1.603 -28.758 1.00 83.06 167 LEU A CA 1
ATOM 1325 C C . LEU A 1 167 ? -1.918 -1.482 -28.328 1.00 83.06 167 LEU A C 1
ATOM 1327 O O . LEU A 1 167 ? -1.090 -2.330 -28.645 1.00 83.06 167 LEU A O 1
ATOM 1331 N N . GLN A 1 168 ? -1.612 -0.428 -27.580 1.00 81.19 168 GLN A N 1
ATOM 1332 C CA . GLN A 1 168 ? -0.265 -0.114 -27.136 1.00 81.19 168 GLN A CA 1
ATOM 1333 C C . GLN A 1 168 ? -0.319 0.536 -25.758 1.00 81.19 168 GLN A C 1
ATOM 1335 O O . GLN A 1 168 ? -1.264 1.250 -25.422 1.00 81.19 168 GLN A O 1
ATOM 1340 N N . THR A 1 169 ? 0.709 0.279 -24.959 1.00 80.69 169 THR A N 1
ATOM 1341 C CA . THR A 1 169 ? 0.945 0.965 -23.692 1.00 80.69 169 THR A CA 1
ATOM 1342 C C . THR A 1 169 ? 1.993 2.044 -23.880 1.00 80.69 169 THR A C 1
ATOM 1344 O O . THR A 1 169 ? 3.059 1.781 -24.438 1.00 80.69 169 THR A O 1
ATOM 1347 N N . PHE A 1 170 ? 1.693 3.231 -23.372 1.00 72.94 170 PHE A N 1
ATOM 1348 C CA . PHE A 1 170 ? 2.674 4.281 -23.144 1.00 72.94 170 PHE A CA 1
ATOM 1349 C C . PHE A 1 170 ? 3.000 4.264 -21.649 1.00 72.94 170 PHE A C 1
ATOM 1351 O O . PHE A 1 170 ? 2.078 4.198 -20.834 1.00 72.94 170 PHE A O 1
ATOM 1358 N N . GLN A 1 171 ? 4.288 4.231 -21.317 1.00 66.06 171 GLN A N 1
ATOM 1359 C CA . GLN A 1 171 ? 4.810 4.311 -19.952 1.00 66.06 171 GLN A CA 1
ATOM 1360 C C . GLN A 1 171 ? 5.663 5.570 -19.852 1.00 66.06 171 GLN A C 1
ATOM 1362 O O . GLN A 1 171 ? 6.440 5.805 -20.808 1.00 66.06 171 GLN A O 1
#

Mean predicted aligned error: 15.76 Å

Radius of gyration: 47.51 Å; Cα contacts (8 Å, |Δi|>4): 38; chains: 1; bounding box: 109×65×108 Å

Organism: NCBI:txid2741543

Secondary structure (DSSP, 8-state):
--------------------------PPPHHHHHHHHHHHHHHHHHHHHHHHHHHHHHHHHHHHHHHHHHHHHHHHHHHHHHHHHHHHHHHHHHHHHHHHHHHHHH--SGGGHHHHHHHHHHHHHHHHHHHHTT------TTSB--TTT---------SSS-TTB------

Sequence (171 aa):
MRNKEAKEVNVDSNKDVNKEVDSSEFEPSAEAKAIEAESAKGDAEMAKLTADLEALRQSMLRSQADFANYRKRIEKERSEDSKRATARVIEGLIPILDGFEHALAAHREAEYENYRKGFELIYKQLLDNITKLGVERINPIGKPFDPHLHQAMDRTETTEHADGLILQTFQ

pLDDT: mean 77.63, std 19.73, range [30.25, 96.94]

Solvent-accessible surface area (backbone atoms only — not comparable to f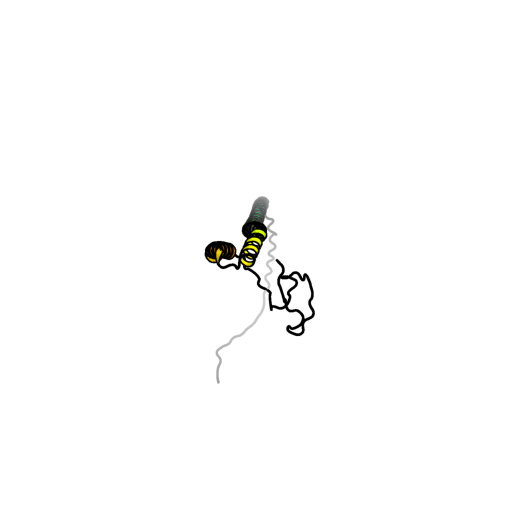ull-atom values): 10873 Å² total; per-residue (Å²): 132,91,78,92,87,77,91,79,90,79,90,80,86,90,78,93,76,90,72,88,78,87,73,73,88,78,73,72,53,73,67,57,55,49,53,53,55,52,49,54,48,53,53,50,51,51,55,50,53,52,50,53,51,49,54,50,50,54,50,50,53,48,52,51,51,52,51,54,52,49,51,56,48,51,55,50,50,52,51,52,51,51,52,51,53,51,48,57,54,50,60,70,43,46,68,56,53,52,50,51,53,51,53,66,66,71,59,78,50,79,90,43,47,71,59,48,55,55,50,50,52,52,52,49,54,51,50,54,53,43,41,73,74,73,48,79,87,85,79,54,63,79,32,74,71,46,81,93,82,48,82,88,87,79,86,80,94,61,92,89,59,69,89,64,48,31,82,71,85,87,133

Foldseek 3Di:
DDDDDDDDDDDDDDDDDDDDPPDDDPPDDPVVVVVVVVVVVVVVVVVVVVVVVVVVVVVVVVVVVVVVVVVVVVVVVVVVVVLVVLVVVVVVCVVVLVVLVVVLVPDPDPVCPVVSVVSVVVSVVVQVVVVVSVDDDDDQAQHADDPVPDDDDDDDDDPPDDPRGDHDDDD

InterPro domains:
  IPR000740 GrpE nucleotide exchange factor [MF_01151] (2-169)
  IPR000740 GrpE nucleotide exchange factor [PF01025] (32-171)
  IPR000740 GrpE nucleotide exchange factor [PR00773] (61-77)
  IPR000740 GrpE nucleotide exchange factor [PR00773] (89-104)
  IPR000740 GrpE nucleotide exchange factor [PR00773] (142-157)
  IPR000740 GrpE nucleotide exchange factor [PTHR21237] (12-171)
  IPR000740 GrpE nucleotide exchange factor [cd00446] (54-171)
  IPR009012 GrpE nucleotide exchange factor, head [G3DSA:2.30.22.10] (134-171)
  IPR009012 GrpE nucleotide exchange factor, head [SSF51064] (135-171)
  IPR013805 GrpE nucleotide exchange factor, coiled-coil [G3DSA:3.90.20.20] (3-131)
  IPR013805 GrpE nucleotide exchange factor, coiled-coil [SSF58014] (43-134)